Protein AF-A0AAE2MPF6-F1 (afdb_monomer)

Radius of gyration: 16.81 Å; Cα contacts (8 Å, |Δi|>4): 199; chains: 1; bounding box: 39×37×42 Å

Structure (mmCIF, N/CA/C/O backbone):
data_AF-A0AAE2MPF6-F1
#
_entry.id   AF-A0AAE2MPF6-F1
#
loop_
_atom_site.group_PDB
_atom_site.id
_atom_site.type_symbol
_atom_site.label_atom_id
_atom_site.label_alt_id
_atom_site.label_comp_id
_atom_site.label_asym_id
_atom_site.label_entity_id
_atom_site.label_seq_id
_atom_site.pdbx_PDB_ins_code
_atom_site.Cartn_x
_atom_site.Cartn_y
_atom_site.Cartn_z
_atom_site.occupancy
_atom_site.B_iso_or_equiv
_atom_site.auth_seq_id
_atom_site.auth_comp_id
_atom_site.auth_asym_id
_atom_site.auth_atom_id
_atom_site.pdbx_PDB_model_num
ATOM 1 N N . MET A 1 1 ? -25.340 1.066 -20.042 1.00 46.00 1 MET A N 1
ATOM 2 C CA . MET A 1 1 ? -24.118 1.102 -19.212 1.00 46.00 1 MET A CA 1
ATOM 3 C C . MET A 1 1 ? -22.952 0.692 -20.084 1.00 46.00 1 MET A C 1
ATOM 5 O O . MET A 1 1 ? -22.922 -0.440 -20.549 1.00 46.00 1 MET A O 1
ATOM 9 N N . THR A 1 2 ? -22.047 1.620 -20.358 1.00 61.84 2 THR A N 1
ATOM 10 C CA . THR A 1 2 ? -20.747 1.353 -20.978 1.00 61.84 2 THR A CA 1
ATOM 11 C C . THR A 1 2 ? -19.903 0.559 -19.978 1.00 61.84 2 THR A C 1
ATOM 13 O O . THR A 1 2 ? -19.815 0.944 -18.814 1.00 61.84 2 THR A O 1
ATOM 16 N N . GLN A 1 3 ? -19.364 -0.591 -20.389 1.00 65.44 3 GLN A N 1
ATOM 17 C CA . GLN A 1 3 ? -18.457 -1.370 -19.544 1.00 65.44 3 GLN A CA 1
ATOM 18 C C . GLN A 1 3 ? -17.151 -0.590 -19.377 1.00 65.44 3 GLN A C 1
ATOM 20 O O . GLN A 1 3 ? -16.613 -0.095 -20.364 1.00 65.44 3 GLN A O 1
ATOM 25 N N . LEU A 1 4 ? -16.655 -0.479 -18.146 1.00 65.94 4 LEU A N 1
ATOM 26 C CA . LEU A 1 4 ? -15.310 0.029 -17.897 1.00 65.94 4 LEU A CA 1
ATOM 27 C C . LEU A 1 4 ? -14.315 -1.080 -18.253 1.00 65.94 4 LEU A C 1
ATOM 29 O O . LEU A 1 4 ? -14.409 -2.183 -17.709 1.00 65.94 4 LEU A O 1
ATOM 33 N N . THR A 1 5 ? -13.398 -0.805 -19.179 1.00 71.88 5 THR A N 1
ATOM 34 C CA . THR A 1 5 ? -12.227 -1.653 -19.422 1.00 71.88 5 THR A CA 1
ATOM 35 C C . THR A 1 5 ? -11.073 -1.162 -18.557 1.00 71.88 5 THR A C 1
ATOM 37 O O . THR A 1 5 ? -10.936 0.034 -18.307 1.00 71.88 5 THR A O 1
ATOM 40 N N . SER A 1 6 ? -10.277 -2.099 -18.041 1.00 71.06 6 SER A N 1
ATOM 41 C CA . SER A 1 6 ? -9.022 -1.757 -17.374 1.00 71.06 6 SER A CA 1
ATOM 42 C C . SER A 1 6 ? -8.025 -1.341 -18.444 1.00 71.06 6 SER A C 1
ATOM 44 O O . SER A 1 6 ? -7.729 -2.136 -19.329 1.00 71.06 6 SER A O 1
ATOM 46 N N . GLU A 1 7 ? -7.514 -0.121 -18.347 1.00 68.88 7 GLU A N 1
ATOM 47 C CA . GLU A 1 7 ? -6.513 0.443 -19.252 1.00 68.88 7 GLU A CA 1
ATOM 48 C C . GLU A 1 7 ? -5.368 1.047 -18.427 1.00 68.88 7 GLU A C 1
ATOM 50 O O . GLU A 1 7 ? -5.552 1.404 -17.260 1.00 68.88 7 GLU A O 1
ATOM 55 N N . GLY A 1 8 ? -4.194 1.191 -19.040 1.00 74.38 8 GLY A N 1
ATOM 56 C CA . GLY A 1 8 ? -3.011 1.772 -18.400 1.00 74.38 8 GLY A CA 1
ATOM 57 C C . GLY A 1 8 ? -2.116 0.746 -17.702 1.00 74.38 8 GLY A C 1
ATOM 58 O O . GLY A 1 8 ? -2.227 -0.460 -17.918 1.00 74.38 8 GLY A O 1
ATOM 59 N N . SER A 1 9 ? -1.168 1.237 -16.900 1.00 77.81 9 SER A N 1
ATOM 60 C CA . SER A 1 9 ? -0.165 0.396 -16.237 1.00 77.81 9 SER A CA 1
ATOM 61 C C . SER A 1 9 ? -0.390 0.304 -14.724 1.00 77.81 9 SER A C 1
ATOM 63 O O . SER A 1 9 ? -0.814 1.290 -14.115 1.00 77.81 9 SER A O 1
ATOM 65 N N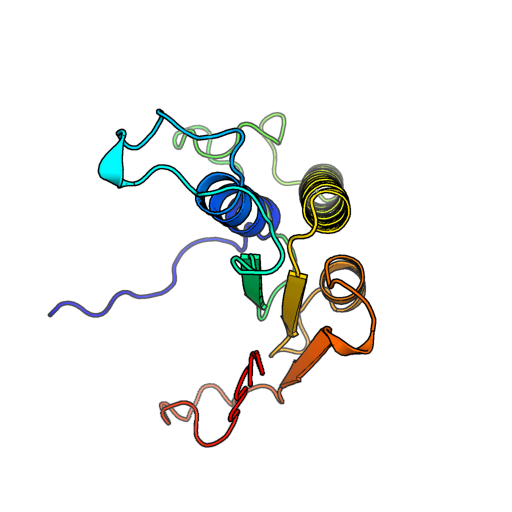 . PRO A 1 10 ? -0.116 -0.857 -14.094 1.00 83.00 10 PRO A N 1
ATOM 66 C CA . PRO A 1 10 ? -0.367 -1.038 -12.668 1.00 83.00 10 PRO A CA 1
ATOM 67 C C . PRO A 1 10 ? 0.441 -0.070 -11.786 1.00 83.00 10 PRO A C 1
ATOM 69 O O . PRO A 1 10 ? 1.667 -0.142 -11.704 1.00 83.00 10 PRO A O 1
ATOM 72 N N . ARG A 1 11 ? -0.265 0.815 -11.073 1.00 86.50 11 ARG A N 1
ATOM 73 C CA . ARG A 1 11 ? 0.276 1.739 -10.059 1.00 86.50 11 ARG A CA 1
ATOM 74 C C . ARG A 1 11 ? -0.184 1.318 -8.668 1.00 86.50 11 ARG A C 1
ATOM 76 O O . ARG A 1 11 ? -1.128 1.878 -8.104 1.00 86.50 11 ARG A O 1
ATOM 83 N N . LEU A 1 12 ? 0.451 0.274 -8.137 1.00 91.19 12 LEU A N 1
ATOM 84 C CA . LEU A 1 12 ? 0.073 -0.312 -6.847 1.00 91.19 12 LEU A CA 1
ATOM 85 C C . LEU A 1 12 ? 0.235 0.707 -5.707 1.00 91.19 12 LEU A C 1
ATOM 87 O O . LEU A 1 12 ? -0.610 0.782 -4.816 1.00 91.19 12 LEU A O 1
ATOM 91 N N . ASP A 1 13 ? 1.274 1.541 -5.783 1.00 91.19 13 ASP A N 1
ATOM 92 C CA . ASP A 1 13 ? 1.521 2.671 -4.888 1.00 91.19 13 ASP A CA 1
ATOM 93 C C . ASP A 1 13 ? 0.333 3.635 -4.833 1.00 91.19 13 ASP A C 1
ATOM 95 O O . ASP A 1 13 ? -0.176 3.935 -3.751 1.00 91.19 13 ASP A O 1
ATOM 99 N N . ALA A 1 14 ? -0.156 4.066 -5.996 1.00 89.38 14 ALA A N 1
ATOM 100 C CA . ALA A 1 14 ? -1.262 5.007 -6.092 1.00 89.38 14 ALA A CA 1
ATOM 101 C C . ALA A 1 14 ? -2.561 4.410 -5.533 1.00 89.38 14 ALA A C 1
ATOM 103 O O . ALA A 1 14 ? -3.263 5.077 -4.770 1.00 89.38 14 ALA A O 1
ATOM 104 N N . GLY A 1 15 ? -2.857 3.144 -5.851 1.00 90.69 15 GLY A N 1
ATOM 105 C CA . GLY A 1 15 ? -4.037 2.447 -5.332 1.00 90.69 15 GLY A CA 1
ATOM 106 C C . GLY A 1 15 ? -4.034 2.338 -3.803 1.00 90.69 15 GLY A C 1
ATOM 107 O O . GLY A 1 15 ? -5.029 2.662 -3.149 1.00 90.69 15 GLY A O 1
ATOM 108 N N . VAL A 1 16 ? -2.895 1.952 -3.219 1.00 94.25 16 VAL A N 1
ATOM 109 C CA . VAL A 1 16 ? -2.721 1.857 -1.761 1.00 94.25 16 VAL A CA 1
ATOM 110 C C . VAL A 1 16 ? -2.837 3.231 -1.094 1.00 94.25 16 VAL A C 1
ATOM 112 O O . VAL A 1 16 ? -3.537 3.372 -0.089 1.00 94.25 16 VAL A O 1
ATOM 115 N N . VAL A 1 17 ? -2.198 4.265 -1.649 1.00 92.44 17 VAL A N 1
ATOM 116 C CA . VAL A 1 17 ? -2.251 5.630 -1.098 1.00 92.44 17 VAL A CA 1
ATOM 117 C C . VAL A 1 17 ? -3.668 6.205 -1.159 1.00 92.44 17 VAL A C 1
ATOM 119 O O . VAL A 1 17 ? -4.149 6.741 -0.159 1.00 92.44 17 VAL A O 1
ATOM 122 N N . ALA A 1 18 ? -4.376 6.039 -2.278 1.00 90.31 18 ALA A N 1
ATOM 123 C CA . ALA A 1 18 ? -5.759 6.496 -2.418 1.00 90.31 18 ALA A CA 1
ATOM 124 C C . ALA A 1 18 ? -6.696 5.813 -1.404 1.00 90.31 18 ALA A C 1
ATOM 126 O O . ALA A 1 18 ? -7.521 6.468 -0.752 1.00 90.31 18 ALA A O 1
ATOM 127 N N . GLY A 1 19 ? -6.529 4.503 -1.202 1.00 92.00 19 GLY A N 1
ATOM 128 C CA . GLY A 1 19 ? -7.259 3.775 -0.169 1.00 92.00 19 GLY A CA 1
ATOM 129 C C . GLY A 1 19 ? -6.946 4.293 1.240 1.00 92.00 19 GLY A C 1
ATOM 130 O O . GLY A 1 19 ? -7.856 4.476 2.053 1.00 92.00 19 GLY A O 1
ATOM 131 N N . TRP A 1 20 ? -5.684 4.625 1.526 1.00 92.19 20 TRP A N 1
ATOM 132 C CA . TRP A 1 20 ? -5.304 5.203 2.815 1.00 92.19 20 TRP A CA 1
ATOM 133 C C . TRP A 1 20 ? -5.950 6.572 3.057 1.00 92.19 20 TRP A C 1
ATOM 135 O O . TRP A 1 20 ? -6.453 6.819 4.155 1.00 92.19 20 TRP A O 1
ATOM 145 N N . TYR A 1 21 ? -5.997 7.441 2.045 1.00 88.75 21 TYR A N 1
ATOM 146 C CA . TYR A 1 21 ? -6.652 8.754 2.138 1.00 88.75 21 TYR A CA 1
ATOM 147 C C . TYR A 1 21 ? -8.151 8.648 2.424 1.00 88.75 21 TYR A C 1
ATOM 149 O O . TYR A 1 21 ? -8.723 9.524 3.067 1.00 88.75 21 TYR A O 1
ATOM 157 N N . THR A 1 22 ? -8.772 7.547 2.005 1.00 87.62 22 THR A N 1
ATOM 158 C CA . THR A 1 22 ? -10.185 7.267 2.282 1.00 87.62 22 THR A CA 1
ATOM 159 C C . THR A 1 22 ? -10.398 6.752 3.710 1.00 87.62 22 THR A C 1
ATOM 161 O O . THR A 1 22 ? -11.390 7.080 4.359 1.00 87.62 22 THR A O 1
ATOM 164 N N . LEU A 1 23 ? -9.473 5.941 4.232 1.00 90.38 23 LEU A N 1
ATOM 165 C CA . LEU A 1 23 ? -9.629 5.282 5.535 1.00 90.38 23 LEU A CA 1
ATOM 166 C C . LEU A 1 23 ? -9.111 6.106 6.716 1.00 90.38 23 LEU A C 1
ATOM 168 O O . LEU A 1 23 ? -9.622 5.968 7.831 1.00 90.38 23 LEU A O 1
ATOM 172 N N . SER A 1 24 ? -8.079 6.918 6.495 1.00 89.25 24 SER A N 1
ATOM 173 C CA . SER A 1 24 ? -7.334 7.575 7.562 1.00 89.25 24 SER A CA 1
ATOM 174 C C . SER A 1 24 ? -8.058 8.807 8.109 1.00 89.25 24 SER A C 1
ATOM 176 O O . SER A 1 24 ? -8.324 9.745 7.356 1.00 89.25 24 SER A O 1
ATOM 178 N N . PRO A 1 25 ? -8.257 8.891 9.437 1.00 85.00 25 PRO A N 1
ATOM 179 C CA . PRO A 1 25 ? -8.829 10.068 10.096 1.00 85.00 25 PRO A CA 1
ATOM 180 C C . PRO A 1 25 ? -8.027 11.357 9.880 1.00 85.00 25 PRO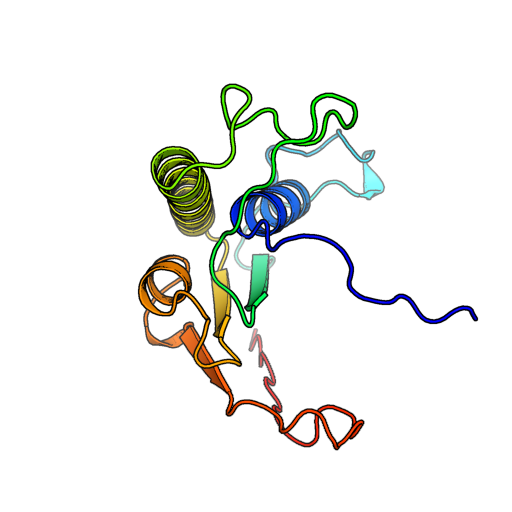 A C 1
ATOM 182 O O . PRO A 1 25 ? -8.545 12.446 10.084 1.00 85.00 25 PRO A O 1
ATOM 185 N N . LYS A 1 26 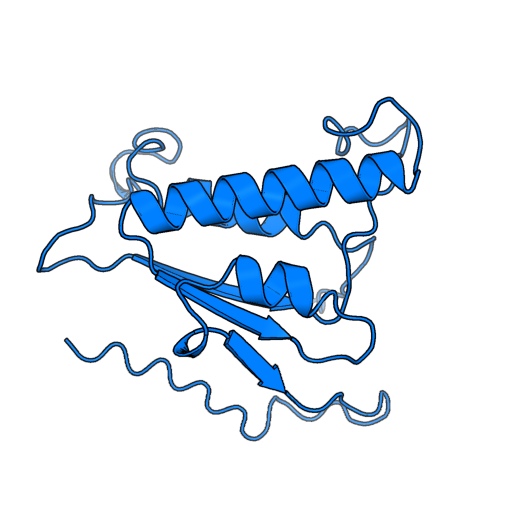? -6.761 11.267 9.450 1.00 85.56 26 LYS A N 1
ATOM 186 C CA . LYS A 1 26 ? -5.946 12.456 9.145 1.00 85.56 26 LYS A CA 1
ATOM 187 C C . LYS A 1 26 ? -6.476 13.263 7.958 1.00 85.56 26 LYS A C 1
ATOM 189 O O . LYS A 1 26 ? -6.099 14.417 7.813 1.00 85.56 26 LYS A O 1
ATOM 194 N N . TRP A 1 27 ? -7.321 12.656 7.128 1.00 81.06 27 TRP A N 1
ATOM 195 C CA . TRP A 1 27 ? -7.925 13.274 5.946 1.00 81.06 27 TRP A CA 1
ATOM 196 C C . TRP A 1 27 ? -9.377 13.712 6.192 1.00 81.06 27 TRP A C 1
ATOM 198 O O . TRP A 1 27 ? -10.127 13.973 5.250 1.00 81.06 27 TRP A O 1
ATOM 208 N N . GLN A 1 28 ? -9.790 13.800 7.461 1.00 79.75 28 GLN A N 1
ATOM 209 C CA . GLN A 1 28 ? -11.053 14.431 7.841 1.00 79.75 28 GLN A CA 1
ATOM 210 C C . GLN A 1 28 ? -11.120 15.874 7.320 1.00 79.75 28 GLN A C 1
ATOM 212 O O . GLN A 1 28 ? -10.118 16.587 7.290 1.00 79.75 28 GLN A O 1
ATOM 217 N N . GLY A 1 29 ? -12.309 16.292 6.886 1.00 75.56 29 GLY A N 1
ATOM 218 C CA . GLY A 1 29 ? -12.548 17.635 6.346 1.00 75.56 29 GLY A CA 1
ATOM 219 C C . GLY A 1 29 ? -12.194 17.826 4.865 1.00 75.56 29 GLY A C 1
ATOM 220 O O . GLY A 1 29 ? -12.664 18.789 4.269 1.00 75.56 29 GLY A O 1
ATOM 221 N N . ILE A 1 30 ? -11.460 16.903 4.227 1.00 81.88 30 ILE A N 1
ATOM 222 C CA . ILE A 1 30 ? -11.150 16.987 2.781 1.00 81.88 30 ILE A CA 1
ATOM 223 C C . ILE A 1 30 ? -12.406 16.700 1.938 1.00 81.88 30 ILE A C 1
ATOM 225 O O . ILE A 1 30 ? -12.654 17.356 0.930 1.00 81.88 30 ILE A O 1
ATOM 229 N N . TRP A 1 31 ? -13.221 15.733 2.370 1.00 72.88 31 TRP A N 1
ATOM 230 C CA . TRP A 1 31 ? -14.409 15.246 1.649 1.00 72.88 31 TRP A CA 1
ATOM 231 C C . TRP A 1 31 ? -15.737 15.783 2.222 1.00 72.88 31 TRP A C 1
ATOM 233 O O . TRP A 1 31 ? -16.810 15.278 1.886 1.00 72.88 31 TRP A O 1
ATOM 243 N N . GLY A 1 32 ? -15.664 16.792 3.101 1.00 75.44 32 GLY A N 1
ATOM 244 C CA . GLY A 1 32 ? -16.791 17.353 3.855 1.00 75.44 32 GLY A CA 1
ATOM 245 C C . GLY A 1 32 ? -17.144 16.579 5.136 1.00 75.44 32 GLY A C 1
ATOM 246 O O . GLY A 1 32 ? -16.857 15.390 5.273 1.00 75.44 32 GLY A O 1
ATOM 247 N N . ASP A 1 33 ? -17.800 17.257 6.084 1.00 73.38 33 ASP A N 1
ATOM 248 C CA . ASP A 1 33 ? -17.973 16.778 7.469 1.00 73.38 33 ASP A CA 1
ATOM 249 C C . ASP A 1 33 ? -18.725 15.445 7.594 1.00 73.38 33 ASP A C 1
ATOM 251 O O . ASP A 1 33 ? -18.405 14.625 8.451 1.00 73.38 33 ASP A O 1
ATOM 255 N N . LYS A 1 34 ? -19.702 15.192 6.714 1.00 75.00 34 LYS A N 1
ATOM 256 C CA . LYS A 1 34 ? -20.518 13.962 6.730 1.00 75.00 34 LYS A CA 1
ATOM 257 C C . LYS A 1 34 ? -19.780 12.722 6.216 1.00 75.00 34 LYS A C 1
ATOM 259 O O . LYS A 1 34 ? -20.236 11.611 6.467 1.00 75.00 34 LYS A O 1
ATOM 264 N N . SER A 1 35 ? -18.665 12.912 5.515 1.00 75.31 35 SER A N 1
ATOM 265 C CA . SER A 1 35 ? -17.855 11.841 4.920 1.00 75.31 35 SER A CA 1
ATOM 266 C C . SER A 1 35 ? -16.527 11.646 5.656 1.00 75.31 35 SER A C 1
ATOM 268 O O . SER A 1 35 ? -15.669 10.889 5.205 1.00 75.31 35 SER A O 1
ATOM 270 N N . SER A 1 36 ? -16.340 12.339 6.782 1.00 79.31 36 SER A N 1
ATOM 271 C CA . SER A 1 36 ? -15.111 12.298 7.565 1.00 79.31 36 SER A CA 1
ATOM 272 C C . SER A 1 36 ? -14.870 10.896 8.140 1.00 79.31 36 SER A C 1
ATOM 274 O O . SER A 1 36 ? -15.690 10.394 8.916 1.00 79.31 36 SER A O 1
ATOM 276 N N . PRO A 1 37 ? -13.744 10.237 7.809 1.00 79.81 37 PRO A N 1
ATOM 277 C CA . PRO A 1 37 ? -13.461 8.907 8.325 1.00 79.81 37 PRO A CA 1
ATOM 278 C C . PRO A 1 37 ? -13.257 8.953 9.843 1.00 79.81 37 PRO A C 1
ATOM 280 O O . PRO A 1 37 ? -12.314 9.566 10.336 1.00 79.81 37 PRO A O 1
ATOM 283 N N . ALA A 1 38 ? -14.125 8.267 10.593 1.00 85.88 38 ALA A N 1
ATOM 284 C CA . ALA A 1 38 ? -14.002 8.138 12.048 1.00 85.88 38 ALA A CA 1
ATOM 285 C C . ALA A 1 38 ? -12.667 7.478 12.466 1.00 85.88 38 ALA A C 1
ATOM 287 O O . ALA A 1 38 ? -12.152 6.653 11.702 1.00 85.88 38 ALA A O 1
ATOM 288 N N . PRO A 1 39 ? -12.116 7.794 13.654 1.00 88.19 39 PRO A N 1
ATOM 289 C CA . PRO A 1 39 ? -10.944 7.110 14.196 1.00 88.19 39 PRO A CA 1
ATOM 290 C C . PRO A 1 39 ? -11.189 5.619 14.434 1.00 88.19 39 PRO A C 1
ATOM 292 O O . PRO A 1 39 ? -12.324 5.189 14.631 1.00 88.19 39 PRO A O 1
ATOM 295 N N . VAL A 1 40 ? -10.107 4.835 14.412 1.00 87.88 40 VAL A N 1
ATOM 296 C CA . VAL A 1 40 ? -10.130 3.433 14.850 1.00 87.88 40 VAL A CA 1
ATOM 297 C C . VAL A 1 40 ? -10.476 3.393 16.339 1.00 87.88 40 VAL A C 1
ATOM 299 O O . VAL A 1 40 ? -9.941 4.178 17.123 1.00 87.88 40 VAL A O 1
ATOM 302 N N . SER A 1 41 ? -11.369 2.485 16.720 1.00 90.69 41 SER A N 1
ATOM 303 C CA . SER A 1 41 ? -11.783 2.263 18.105 1.00 90.69 41 SER A CA 1
ATOM 304 C C . SER A 1 41 ? -12.232 0.812 18.310 1.00 90.69 41 SER A C 1
ATOM 306 O O . SER A 1 41 ? -12.131 -0.033 17.410 1.00 90.69 41 SER A O 1
ATOM 308 N N . ASP A 1 42 ? -12.753 0.502 19.493 1.00 89.94 42 ASP A N 1
ATOM 309 C CA . ASP A 1 42 ? -13.351 -0.808 19.757 1.00 89.94 42 ASP A CA 1
ATOM 310 C C . ASP A 1 42 ? -14.598 -1.042 18.896 1.00 89.94 42 ASP A C 1
ATOM 312 O O . ASP A 1 42 ? -14.802 -2.147 18.403 1.00 89.94 42 ASP A O 1
ATOM 316 N N . SER A 1 43 ? -15.368 0.016 18.621 1.00 91.94 43 SER A N 1
ATOM 317 C CA . SER A 1 43 ? -16.587 -0.041 17.803 1.00 91.94 43 SER A CA 1
ATOM 318 C C . SER A 1 43 ? -16.361 0.256 16.318 1.00 91.94 43 SER A C 1
ATOM 320 O O . SER A 1 43 ? -17.274 0.080 15.517 1.00 91.94 43 SER A O 1
ATOM 322 N N . VAL A 1 44 ? -15.174 0.737 15.930 1.00 90.50 44 VAL A N 1
ATOM 323 C CA . VAL A 1 44 ? -14.864 1.113 14.543 1.00 90.50 44 VAL A CA 1
ATOM 324 C C . VAL A 1 44 ? -13.571 0.445 14.100 1.00 90.50 44 VAL A C 1
ATOM 326 O O . VAL A 1 44 ? -12.475 0.847 14.493 1.00 90.50 44 VAL A O 1
ATOM 329 N N . LYS A 1 45 ? -13.701 -0.540 13.210 1.00 92.31 45 LYS A N 1
ATOM 330 C CA . LYS A 1 45 ? -12.572 -1.152 12.501 1.00 92.31 45 LYS A CA 1
ATOM 331 C C . LYS A 1 45 ? -12.396 -0.518 11.126 1.00 92.31 45 LYS A C 1
ATOM 333 O O . LYS A 1 45 ? -13.359 -0.082 10.494 1.00 92.31 45 LYS A O 1
ATOM 338 N N . LYS A 1 46 ? -11.149 -0.449 10.668 1.00 93.69 46 LYS A N 1
ATOM 339 C CA . LYS A 1 46 ? -10.778 0.073 9.350 1.00 93.69 46 LYS A CA 1
ATOM 340 C C . LYS A 1 46 ? -10.018 -1.008 8.614 1.00 93.69 46 LYS A C 1
ATOM 342 O O . LYS A 1 46 ? -9.040 -1.529 9.141 1.00 93.69 46 LYS A O 1
ATOM 347 N N . VAL A 1 47 ? -10.479 -1.331 7.414 1.00 96.12 47 VAL A N 1
ATOM 348 C CA . VAL A 1 47 ? -9.974 -2.474 6.663 1.00 96.12 47 VAL A CA 1
ATOM 349 C C . VAL A 1 47 ? -9.781 -2.076 5.209 1.00 96.12 47 VAL A C 1
ATOM 351 O O . VAL A 1 47 ? -10.685 -1.519 4.589 1.00 96.12 47 VAL A O 1
ATOM 354 N N . MET A 1 48 ? -8.601 -2.365 4.674 1.00 96.75 48 MET A N 1
ATOM 355 C CA . MET A 1 48 ? -8.290 -2.289 3.255 1.00 96.75 48 MET A CA 1
ATOM 356 C C . MET A 1 48 ? -8.242 -3.702 2.685 1.00 96.75 48 MET A C 1
ATOM 358 O O . MET A 1 48 ? -7.550 -4.564 3.222 1.00 96.75 48 MET A O 1
ATOM 362 N N . VAL A 1 49 ? -8.934 -3.920 1.570 1.00 96.62 49 VAL A N 1
ATOM 363 C CA . VAL A 1 49 ? -8.769 -5.116 0.739 1.00 96.62 49 VAL A CA 1
ATOM 364 C C . VAL A 1 49 ? -8.111 -4.676 -0.560 1.00 96.62 49 VAL A C 1
ATOM 366 O O . VAL A 1 49 ? -8.696 -3.903 -1.316 1.00 96.62 49 VAL A O 1
ATOM 369 N N . PHE A 1 50 ? -6.887 -5.135 -0.799 1.00 95.19 50 PHE A N 1
ATOM 370 C CA . PHE A 1 50 ? -6.087 -4.759 -1.958 1.00 95.19 50 PHE A CA 1
ATOM 371 C C . PHE A 1 50 ? -5.834 -5.976 -2.850 1.00 95.19 50 PHE A C 1
ATOM 373 O O . PHE A 1 50 ? -5.304 -6.988 -2.395 1.00 95.19 50 PHE A O 1
ATOM 380 N N . MET A 1 51 ? -6.225 -5.895 -4.119 1.00 92.62 51 MET A N 1
ATOM 381 C CA . MET A 1 51 ? -6.167 -7.012 -5.063 1.00 92.62 51 MET A CA 1
ATOM 382 C C . MET A 1 51 ? -5.352 -6.608 -6.294 1.00 92.62 51 MET A C 1
ATOM 384 O O . MET A 1 51 ? -5.600 -5.541 -6.848 1.00 92.62 51 MET A O 1
ATOM 388 N N . THR A 1 52 ? -4.423 -7.453 -6.748 1.00 90.62 52 THR A N 1
ATOM 389 C CA . THR A 1 52 ? -3.631 -7.195 -7.967 1.00 90.62 52 THR A CA 1
ATOM 390 C C . THR A 1 52 ? -3.195 -8.488 -8.668 1.00 90.62 52 THR A C 1
ATOM 392 O O . THR A 1 52 ? -2.982 -9.523 -8.030 1.00 90.62 52 THR A O 1
ATOM 395 N N . ASP A 1 53 ? -3.070 -8.428 -9.989 1.00 86.94 53 ASP A N 1
ATOM 396 C CA . ASP A 1 53 ? -2.455 -9.437 -10.859 1.00 86.94 53 ASP A CA 1
ATOM 397 C C . ASP A 1 53 ? -1.038 -9.065 -11.311 1.00 86.94 53 ASP A C 1
ATOM 399 O O . ASP A 1 53 ? -0.343 -9.896 -11.885 1.00 86.94 53 ASP A O 1
ATOM 403 N N . GLY A 1 54 ? -0.591 -7.842 -11.056 1.00 87.25 54 GLY A N 1
ATOM 404 C CA . GLY A 1 54 ? 0.689 -7.359 -11.553 1.00 87.25 54 GLY A CA 1
ATOM 405 C C . GLY A 1 54 ? 1.591 -6.810 -10.465 1.00 87.25 54 GLY A C 1
ATOM 406 O O . GLY A 1 54 ? 1.188 -6.588 -9.316 1.00 87.25 54 GLY A O 1
ATOM 407 N N . GLU A 1 55 ? 2.831 -6.585 -10.865 1.00 87.62 55 GLU A N 1
ATOM 408 C CA . GLU A 1 55 ? 3.790 -5.724 -10.190 1.00 87.62 55 GLU A CA 1
ATOM 409 C C . GLU A 1 55 ? 3.622 -4.255 -10.598 1.00 87.62 55 GLU A C 1
ATOM 411 O O . GLU A 1 55 ? 2.958 -3.933 -11.585 1.00 87.62 55 GLU A O 1
ATOM 416 N N . THR A 1 56 ? 4.233 -3.350 -9.833 1.00 87.81 56 THR A N 1
ATOM 417 C CA . THR A 1 56 ? 4.253 -1.924 -10.171 1.00 87.81 56 THR A CA 1
ATOM 418 C C . THR A 1 56 ? 4.968 -1.703 -11.500 1.00 87.81 56 THR A C 1
ATOM 420 O O . THR A 1 56 ? 6.142 -2.039 -11.646 1.00 87.81 56 THR A O 1
ATOM 423 N N . ASN A 1 57 ? 4.280 -1.057 -12.435 1.00 86.00 57 ASN A N 1
ATOM 424 C CA . ASN A 1 57 ? 4.839 -0.628 -13.705 1.00 86.00 57 ASN A CA 1
ATOM 425 C C . ASN A 1 57 ? 4.495 0.844 -13.926 1.00 86.00 57 ASN A C 1
ATOM 427 O O . ASN A 1 57 ? 3.489 1.193 -14.546 1.00 86.00 57 ASN A O 1
ATOM 431 N N . THR A 1 58 ? 5.311 1.718 -13.349 1.00 79.44 58 THR A N 1
ATOM 432 C CA . THR A 1 58 ? 5.099 3.154 -13.429 1.00 79.44 58 THR A CA 1
ATOM 433 C C . THR A 1 58 ? 5.455 3.668 -14.813 1.00 79.44 58 THR A C 1
ATOM 435 O O . THR A 1 58 ? 6.596 3.553 -15.255 1.00 79.44 58 THR A O 1
ATOM 438 N N . GLN A 1 59 ? 4.469 4.264 -15.479 1.00 72.44 59 GLN A N 1
ATOM 439 C CA . GLN A 1 59 ? 4.663 4.946 -16.750 1.00 72.44 59 GLN A CA 1
ATOM 440 C C . GLN A 1 59 ? 4.870 6.434 -16.529 1.00 72.44 59 GLN A C 1
ATOM 442 O O . GLN A 1 59 ? 4.166 7.051 -15.728 1.00 72.44 59 GLN A O 1
ATOM 447 N N . TYR A 1 60 ? 5.785 6.992 -17.314 1.00 68.88 60 TYR A N 1
ATOM 448 C CA . TYR A 1 60 ? 5.920 8.426 -17.483 1.00 68.88 60 TYR A CA 1
ATOM 449 C C . TYR A 1 60 ? 5.229 8.854 -18.776 1.00 68.88 60 TYR A C 1
ATOM 451 O O . TYR A 1 60 ? 5.548 8.333 -19.846 1.00 68.88 60 TYR A O 1
ATOM 459 N N . ASP A 1 61 ? 4.338 9.837 -18.680 1.00 66.00 61 ASP A N 1
ATOM 460 C CA . ASP A 1 61 ? 3.826 10.572 -19.830 1.00 66.00 61 ASP A CA 1
ATOM 461 C C . ASP A 1 61 ? 4.136 12.070 -19.635 1.00 66.00 61 ASP A C 1
ATOM 463 O O . ASP A 1 61 ? 3.637 12.683 -18.692 1.00 66.00 61 ASP A O 1
ATOM 467 N N . PRO A 1 62 ? 4.958 12.700 -20.494 1.00 61.59 62 PRO A N 1
ATOM 468 C CA . PRO A 1 62 ? 5.245 14.135 -20.408 1.00 61.59 62 PRO A CA 1
ATOM 469 C C . PRO A 1 62 ? 4.006 15.022 -20.622 1.00 61.59 62 PRO A C 1
ATOM 471 O O . PRO A 1 62 ? 4.018 16.192 -20.234 1.00 61.59 62 PRO A O 1
ATOM 474 N N . SER A 1 63 ? 2.951 14.485 -21.238 1.00 65.75 63 SER A N 1
ATOM 475 C CA . SER A 1 63 ? 1.679 15.170 -21.487 1.00 65.75 63 SER A CA 1
ATOM 476 C C . SER A 1 63 ? 0.641 14.904 -20.395 1.00 65.75 63 SER A C 1
ATOM 478 O O . SER A 1 63 ? -0.301 15.689 -20.263 1.00 65.75 63 SER A O 1
ATOM 480 N N . ASP A 1 64 ? 0.815 13.843 -19.601 1.00 58.97 64 ASP A N 1
ATOM 481 C CA . ASP A 1 64 ? -0.146 13.403 -18.592 1.00 58.97 64 ASP A CA 1
ATOM 482 C C . ASP A 1 64 ? 0.462 13.489 -17.183 1.00 58.97 64 ASP A C 1
ATOM 484 O O . ASP A 1 64 ? 1.431 12.823 -16.825 1.00 58.97 64 ASP A O 1
ATOM 488 N N . LYS A 1 65 ? -0.096 14.366 -16.344 1.00 54.59 65 LYS A N 1
ATOM 489 C CA . LYS A 1 65 ? 0.518 14.808 -15.073 1.00 54.59 65 LYS A CA 1
ATOM 490 C C . LYS A 1 65 ? 0.490 13.765 -13.948 1.00 54.59 65 LYS A C 1
ATOM 492 O O . LYS A 1 65 ? 0.706 14.116 -12.787 1.00 54.59 65 LYS A O 1
ATOM 497 N N . PHE A 1 66 ? 0.182 12.507 -14.246 1.00 54.56 66 PHE A N 1
ATOM 498 C CA . PHE A 1 66 ? -0.046 11.490 -13.222 1.00 54.56 66 PHE A CA 1
ATOM 499 C C . PHE A 1 66 ? 1.230 10.966 -12.561 1.00 54.56 66 PHE A C 1
ATOM 501 O O . PHE A 1 66 ? 1.132 10.327 -11.513 1.00 54.56 66 PHE A O 1
ATOM 508 N N . ASP A 1 67 ? 2.418 11.271 -13.092 1.00 60.88 67 ASP A N 1
ATOM 509 C CA . ASP A 1 67 ? 3.665 10.766 -12.524 1.00 60.88 67 ASP A CA 1
ATOM 510 C C . ASP A 1 67 ? 4.486 11.836 -11.791 1.00 60.88 67 ASP A C 1
ATOM 512 O O . ASP A 1 67 ? 5.490 12.347 -12.276 1.00 60.88 67 ASP A O 1
ATOM 516 N N . TRP A 1 68 ? 4.040 12.185 -10.580 1.00 63.84 68 TRP A N 1
ATOM 517 C CA . TRP A 1 68 ? 4.794 13.044 -9.653 1.00 63.84 68 TRP A CA 1
ATOM 518 C C . TRP A 1 68 ? 5.940 12.304 -8.945 1.00 63.84 68 TRP A C 1
ATOM 520 O O . TRP A 1 68 ? 6.781 12.938 -8.308 1.00 63.84 68 TRP A O 1
ATOM 530 N N . ILE A 1 69 ? 5.942 10.967 -9.004 1.00 71.44 69 ILE A N 1
ATOM 531 C CA . ILE A 1 69 ? 6.819 10.109 -8.200 1.00 71.44 69 ILE A CA 1
ATOM 532 C C . ILE A 1 69 ? 8.129 9.795 -8.924 1.00 71.44 69 ILE A C 1
ATOM 534 O O . ILE A 1 69 ? 9.146 9.588 -8.263 1.00 71.44 69 ILE A O 1
ATOM 538 N N . CYS A 1 70 ? 8.129 9.796 -10.259 1.00 71.75 70 CYS A N 1
ATOM 539 C CA . CYS A 1 70 ? 9.325 9.526 -11.044 1.00 71.75 70 CYS A CA 1
ATOM 540 C C . CYS A 1 70 ? 9.808 10.767 -11.789 1.00 71.75 70 CYS A C 1
ATOM 542 O O . CYS A 1 70 ? 9.040 11.524 -12.379 1.00 71.75 70 CYS A O 1
ATOM 544 N N . SER A 1 71 ? 11.125 10.979 -11.772 1.00 62.56 71 SER A N 1
ATOM 545 C CA . SER A 1 71 ? 11.790 12.072 -12.480 1.00 62.56 71 SER A CA 1
ATOM 546 C C . SER A 1 71 ? 11.817 11.810 -13.991 1.00 62.56 71 SER A C 1
ATOM 548 O O . SER A 1 71 ? 12.860 11.505 -14.570 1.00 62.56 71 SER A O 1
ATOM 550 N N . GLN A 1 72 ? 10.655 11.937 -14.625 1.00 60.97 72 GLN A N 1
ATOM 551 C CA . GLN A 1 72 ? 10.464 12.020 -16.072 1.00 60.97 72 GLN A CA 1
ATOM 552 C C . GLN A 1 72 ? 10.831 10.785 -16.917 1.00 60.97 72 GLN A C 1
ATOM 554 O O . GLN A 1 72 ? 10.938 10.902 -18.133 1.00 60.97 72 GLN A O 1
ATOM 559 N N . THR A 1 73 ? 11.055 9.603 -16.331 1.00 64.38 73 THR A N 1
ATOM 560 C CA . THR A 1 73 ? 11.367 8.385 -17.110 1.00 64.38 73 THR A CA 1
ATOM 561 C C . THR A 1 73 ? 10.890 7.102 -16.428 1.00 64.38 73 THR A C 1
ATOM 563 O O . THR A 1 73 ? 11.106 6.903 -15.230 1.00 64.3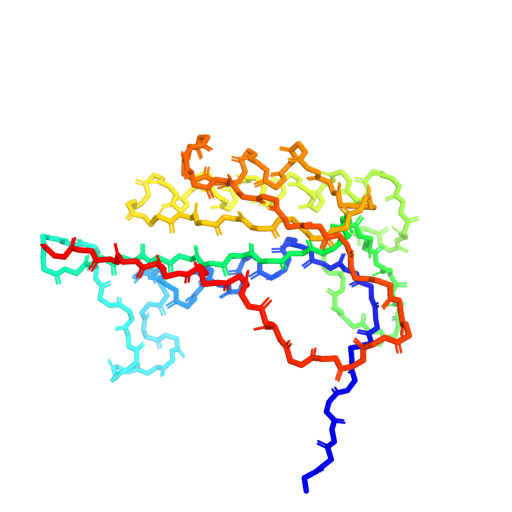8 73 THR A O 1
ATOM 566 N N . GLN A 1 74 ? 10.305 6.192 -17.218 1.00 74.88 74 GLN A N 1
ATOM 567 C CA . GLN A 1 74 ? 10.064 4.806 -16.809 1.00 74.88 74 GLN A CA 1
ATOM 568 C C . GLN A 1 74 ? 11.414 4.116 -16.580 1.00 74.88 74 GLN A C 1
ATOM 570 O O . GLN A 1 74 ? 12.256 4.045 -17.475 1.00 74.88 74 GLN A O 1
ATOM 575 N N . SER A 1 75 ? 11.633 3.601 -15.373 1.00 80.31 75 SER A N 1
ATOM 576 C CA . SER A 1 75 ? 12.859 2.878 -15.030 1.00 80.31 75 SER A CA 1
ATOM 577 C C . SER A 1 75 ? 12.626 1.889 -13.893 1.00 80.31 75 SER A C 1
ATOM 579 O O . SER A 1 75 ? 11.712 2.042 -13.082 1.00 80.31 75 SER A O 1
ATOM 581 N N . SER A 1 76 ? 13.501 0.891 -13.779 1.00 84.00 76 SER A N 1
ATOM 582 C CA . SER A 1 76 ? 13.508 -0.026 -12.634 1.00 84.00 76 SER A CA 1
ATOM 583 C C . SER A 1 76 ? 13.695 0.710 -11.302 1.00 84.00 76 SER A C 1
ATOM 585 O O . SER A 1 76 ? 13.075 0.342 -10.307 1.00 84.00 76 SER A O 1
ATOM 587 N N . ALA A 1 77 ? 14.488 1.787 -11.285 1.00 85.94 77 ALA A N 1
ATOM 588 C CA . ALA A 1 77 ? 14.657 2.650 -10.117 1.00 85.94 77 ALA A CA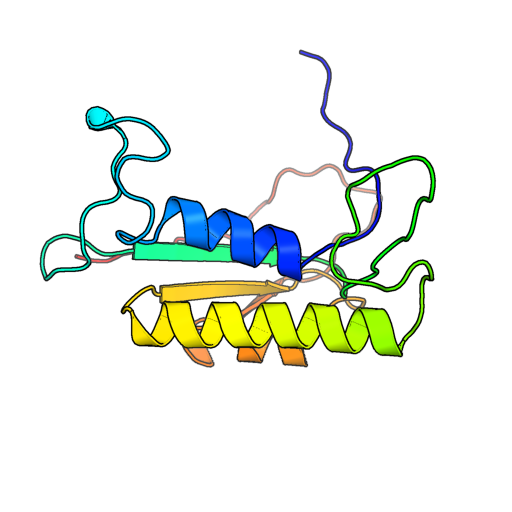 1
ATOM 589 C C . ALA A 1 77 ? 13.345 3.350 -9.722 1.00 85.94 77 ALA A C 1
ATOM 591 O O . ALA A 1 77 ? 13.007 3.413 -8.542 1.00 85.94 77 ALA A O 1
ATOM 592 N N . CYS A 1 78 ? 12.582 3.820 -10.710 1.00 85.75 78 CYS A N 1
ATOM 593 C CA . CYS A 1 78 ? 11.256 4.403 -10.518 1.00 85.75 78 CYS A CA 1
ATOM 594 C C . CYS A 1 78 ? 10.259 3.374 -9.952 1.00 85.75 78 CYS A C 1
ATOM 596 O O . CYS A 1 78 ? 9.610 3.651 -8.943 1.00 85.75 78 CYS A O 1
ATOM 598 N N . ASN A 1 79 ? 10.203 2.158 -10.508 1.00 87.88 79 ASN A N 1
ATOM 599 C CA . ASN A 1 79 ? 9.351 1.088 -9.969 1.00 87.88 79 ASN A CA 1
ATOM 600 C C . ASN A 1 79 ? 9.750 0.709 -8.536 1.00 87.88 79 ASN A C 1
ATOM 602 O O . ASN A 1 79 ? 8.885 0.562 -7.675 1.00 87.88 79 ASN A O 1
ATOM 606 N N . ALA A 1 80 ? 11.050 0.618 -8.241 1.00 90.06 80 ALA A N 1
ATOM 607 C CA . ALA A 1 80 ? 11.537 0.354 -6.889 1.00 90.06 80 ALA A CA 1
ATOM 608 C C . ALA A 1 80 ? 11.131 1.464 -5.905 1.00 90.06 80 ALA A C 1
ATOM 610 O O . ALA A 1 80 ? 10.698 1.174 -4.787 1.00 90.06 80 ALA A O 1
ATOM 611 N N . PHE A 1 81 ? 11.217 2.730 -6.322 1.00 89.75 81 PHE A N 1
ATOM 612 C CA . PHE A 1 81 ? 10.776 3.858 -5.508 1.00 89.75 81 PHE A CA 1
ATOM 613 C C . PHE A 1 81 ? 9.261 3.833 -5.269 1.00 89.75 81 PHE A C 1
ATOM 615 O O . PHE A 1 81 ? 8.834 3.911 -4.117 1.00 89.75 81 PHE A O 1
ATOM 622 N N . ALA A 1 82 ? 8.448 3.632 -6.308 1.00 90.25 82 ALA A N 1
ATOM 623 C CA . ALA A 1 82 ? 6.996 3.496 -6.182 1.00 90.25 82 ALA A CA 1
ATOM 624 C C . ALA A 1 82 ? 6.616 2.337 -5.241 1.00 90.25 82 ALA A C 1
ATOM 626 O O . ALA A 1 82 ? 5.835 2.513 -4.303 1.00 90.25 82 ALA A O 1
ATOM 627 N N . THR A 1 83 ? 7.262 1.180 -5.382 1.00 93.38 83 THR A N 1
ATOM 628 C CA . THR A 1 83 ? 7.097 0.058 -4.450 1.00 93.38 83 THR A CA 1
ATOM 629 C C . THR A 1 83 ? 7.503 0.432 -3.019 1.00 93.38 83 THR A C 1
ATOM 631 O O . THR A 1 83 ? 6.809 0.063 -2.071 1.00 93.38 83 THR A O 1
ATOM 634 N N . SER A 1 84 ? 8.563 1.223 -2.818 1.00 94.19 84 SER A N 1
ATOM 635 C CA . SER A 1 84 ? 8.942 1.712 -1.481 1.00 94.19 84 SER A CA 1
ATOM 636 C C . SER A 1 84 ? 7.890 2.647 -0.864 1.00 94.19 84 SER A C 1
ATOM 638 O O . SER A 1 84 ? 7.619 2.569 0.340 1.00 94.19 84 SER A O 1
ATOM 640 N N . VAL A 1 85 ? 7.236 3.480 -1.682 1.00 93.06 85 VAL A N 1
ATOM 641 C CA . VAL A 1 85 ? 6.122 4.340 -1.259 1.00 93.06 85 VAL A CA 1
ATOM 642 C C . VAL A 1 85 ? 4.929 3.485 -0.843 1.00 93.06 85 VAL A C 1
ATOM 644 O O . VAL A 1 85 ? 4.373 3.709 0.236 1.00 93.06 85 VAL A O 1
ATOM 647 N N . MET A 1 86 ? 4.594 2.457 -1.630 1.00 95.25 86 MET A N 1
ATOM 648 C CA . MET A 1 86 ? 3.570 1.474 -1.272 1.00 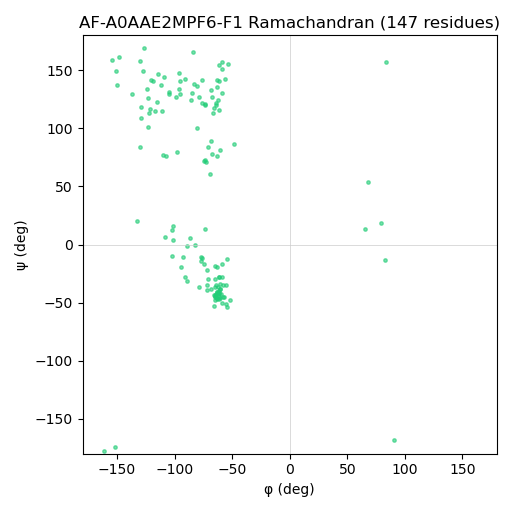95.25 86 MET A CA 1
ATOM 649 C C . MET A 1 86 ? 3.865 0.848 0.100 1.00 95.25 86 MET A C 1
ATOM 651 O O . MET A 1 86 ? 3.027 0.920 0.998 1.00 95.25 86 MET A O 1
ATOM 655 N N . GLN A 1 87 ? 5.069 0.303 0.311 1.00 97.88 87 GLN A N 1
ATOM 656 C CA . GLN A 1 87 ? 5.445 -0.326 1.588 1.00 97.88 87 GLN A CA 1
ATOM 657 C C . GLN A 1 87 ? 5.389 0.647 2.771 1.00 97.88 87 GLN A C 1
ATOM 659 O O . GLN A 1 87 ? 4.951 0.285 3.870 1.00 97.88 87 GLN A O 1
ATOM 664 N N . THR A 1 88 ? 5.799 1.896 2.548 1.00 97.19 88 THR A N 1
ATOM 665 C CA . THR A 1 88 ? 5.744 2.957 3.559 1.00 97.19 88 THR A CA 1
ATOM 666 C C . THR A 1 88 ? 4.299 3.255 3.958 1.00 97.19 88 THR A C 1
ATOM 668 O O . THR A 1 88 ? 3.986 3.302 5.152 1.00 97.19 88 THR A O 1
ATOM 671 N N . ALA A 1 89 ? 3.399 3.379 2.979 1.00 96.25 89 ALA A N 1
ATOM 672 C CA . ALA A 1 89 ? 1.974 3.574 3.222 1.00 96.25 89 ALA A CA 1
ATOM 673 C C . ALA A 1 89 ? 1.359 2.387 3.979 1.00 96.25 89 ALA A C 1
ATOM 675 O O . ALA A 1 89 ? 0.698 2.592 4.998 1.00 96.25 89 ALA A O 1
ATOM 676 N N . CYS A 1 90 ? 1.642 1.147 3.561 1.00 98.12 90 CYS A N 1
ATOM 677 C CA . CYS A 1 90 ? 1.155 -0.049 4.255 1.00 98.12 90 CYS A CA 1
ATOM 678 C C . CYS A 1 90 ? 1.642 -0.100 5.710 1.00 98.12 90 CYS A C 1
ATOM 680 O O . CYS A 1 90 ? 0.869 -0.381 6.625 1.00 98.12 90 CYS A O 1
ATOM 682 N N . THR A 1 91 ? 2.912 0.227 5.959 1.00 98.38 91 THR A N 1
ATOM 683 C CA . THR A 1 91 ? 3.482 0.272 7.316 1.00 98.38 91 THR A CA 1
ATOM 684 C C . THR A 1 91 ? 2.783 1.309 8.192 1.00 98.38 91 THR A C 1
ATOM 686 O O . THR A 1 91 ? 2.425 1.024 9.338 1.00 98.38 91 THR A O 1
ATOM 689 N N . ALA A 1 92 ? 2.546 2.505 7.659 1.00 96.69 92 ALA A N 1
ATOM 690 C CA . ALA A 1 92 ? 1.881 3.569 8.396 1.00 96.69 92 ALA A CA 1
ATOM 691 C C . ALA A 1 92 ? 0.399 3.257 8.670 1.00 96.69 92 ALA A C 1
ATOM 693 O O . ALA A 1 92 ? -0.078 3.513 9.777 1.00 96.69 92 ALA A O 1
ATOM 694 N N . MET A 1 93 ? -0.301 2.647 7.710 1.00 96.31 93 MET A N 1
ATOM 695 C CA . MET A 1 93 ? -1.667 2.149 7.886 1.00 96.31 93 MET A CA 1
ATOM 696 C C . MET A 1 93 ? -1.754 1.113 9.007 1.00 96.31 93 MET A C 1
ATOM 698 O O . MET A 1 93 ? -2.539 1.301 9.942 1.00 96.31 93 MET A O 1
ATOM 702 N N . LYS A 1 94 ? -0.882 0.097 8.985 1.00 96.56 94 LYS A N 1
ATOM 703 C CA . LYS A 1 94 ? -0.795 -0.925 10.041 1.00 96.56 94 LYS A CA 1
ATOM 704 C C . LYS A 1 94 ? -0.548 -0.299 11.410 1.00 96.56 94 LYS A C 1
ATOM 706 O O . LYS A 1 94 ? -1.250 -0.604 12.370 1.00 96.56 94 LYS A O 1
ATOM 711 N N . LYS A 1 95 ? 0.388 0.653 11.495 1.00 95.88 95 LYS A N 1
ATOM 712 C CA . LYS A 1 95 ? 0.675 1.391 12.736 1.00 95.88 95 LYS A CA 1
ATOM 713 C C . LYS A 1 95 ? -0.527 2.200 13.241 1.00 95.88 95 LYS A C 1
ATOM 715 O O . LYS A 1 95 ? -0.638 2.427 14.440 1.00 95.88 95 LYS A O 1
ATOM 720 N N . SER A 1 96 ? -1.417 2.632 12.350 1.00 93.81 96 SER A N 1
ATOM 721 C CA . SER A 1 96 ? -2.653 3.340 12.709 1.00 93.81 96 SER A CA 1
ATOM 722 C C . SER A 1 96 ? -3.842 2.427 13.031 1.00 93.81 96 SER A C 1
ATOM 724 O O . SER A 1 96 ? -4.941 2.933 13.238 1.00 93.81 96 SER A O 1
ATOM 726 N N . GLY A 1 97 ? -3.642 1.105 13.078 1.00 93.88 97 GLY A N 1
ATOM 727 C CA . GLY A 1 97 ? -4.704 0.140 13.373 1.00 93.88 97 GLY A CA 1
ATOM 728 C C . GLY A 1 97 ? -5.625 -0.162 12.188 1.00 93.88 97 GLY A C 1
ATOM 729 O O . GLY A 1 97 ? -6.736 -0.641 12.393 1.00 93.88 97 GLY A O 1
ATOM 730 N N . ILE A 1 98 ? -5.190 0.136 10.959 1.00 95.38 98 ILE A N 1
ATOM 731 C CA . ILE A 1 98 ? -5.887 -0.284 9.740 1.00 95.38 98 ILE A CA 1
ATOM 732 C C . ILE A 1 98 ? -5.403 -1.691 9.384 1.00 95.38 98 ILE A C 1
ATOM 734 O O . ILE A 1 98 ? -4.203 -1.908 9.201 1.00 95.38 98 ILE A O 1
ATOM 738 N N . GLU A 1 99 ? -6.335 -2.630 9.258 1.00 96.94 99 GLU A N 1
ATOM 739 C CA . GLU A 1 99 ? -6.051 -3.976 8.765 1.00 96.94 99 GLU A CA 1
ATOM 740 C C . GLU A 1 99 ? -5.970 -3.970 7.238 1.00 96.94 99 GLU A C 1
ATOM 742 O O . GLU A 1 99 ? -6.792 -3.358 6.560 1.00 96.94 99 GLU A O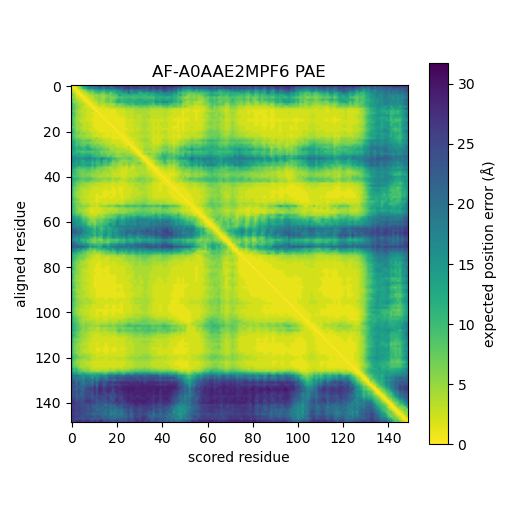 1
ATOM 747 N N . ILE A 1 100 ? -4.983 -4.662 6.679 1.00 98.00 100 ILE A N 1
ATOM 748 C CA . ILE A 1 100 ? -4.757 -4.757 5.241 1.00 98.00 100 ILE A CA 1
ATOM 749 C C . ILE A 1 100 ? -4.779 -6.228 4.849 1.00 98.00 100 ILE A C 1
ATOM 751 O O . ILE A 1 100 ? -3.877 -6.988 5.207 1.00 98.00 100 ILE A O 1
ATOM 755 N N . TYR A 1 101 ? -5.798 -6.595 4.083 1.00 97.75 101 TYR A N 1
ATOM 756 C CA . TYR A 1 101 ? -5.917 -7.871 3.398 1.00 97.75 101 TYR A CA 1
ATOM 757 C C . TYR A 1 101 ? -5.417 -7.696 1.972 1.00 97.75 101 TYR A C 1
ATOM 759 O O . TYR A 1 101 ? -5.849 -6.775 1.276 1.00 97.75 101 TYR A O 1
ATOM 767 N N . THR A 1 102 ? -4.522 -8.570 1.524 1.00 96.44 102 THR A N 1
ATOM 768 C CA . THR A 1 102 ? -4.009 -8.527 0.156 1.00 96.44 102 THR A CA 1
ATOM 769 C C . THR A 1 102 ? -4.295 -9.820 -0.593 1.00 96.44 102 THR A C 1
ATOM 771 O O . THR A 1 102 ? -4.229 -10.910 -0.025 1.00 96.44 102 THR A O 1
ATOM 774 N N . LEU A 1 103 ? -4.634 -9.698 -1.876 1.00 94.12 103 LEU A N 1
ATOM 775 C CA . LEU A 1 103 ? -4.890 -10.818 -2.774 1.00 94.12 103 LEU A CA 1
ATOM 776 C C . LEU A 1 103 ? -4.074 -10.665 -4.056 1.00 94.12 103 LEU A C 1
ATOM 778 O O . LEU A 1 103 ? -4.295 -9.741 -4.838 1.00 94.12 103 LEU A O 1
ATOM 782 N N . SER A 1 104 ? -3.191 -11.624 -4.302 1.00 91.06 104 SER A N 1
ATOM 783 C CA . SER A 1 104 ? -2.527 -11.790 -5.594 1.00 91.06 104 SER A CA 1
ATOM 784 C C . SER A 1 104 ? -3.269 -12.836 -6.430 1.00 91.06 104 SER A C 1
ATOM 786 O O . SER A 1 104 ? -3.626 -13.890 -5.904 1.00 91.06 104 SER A O 1
ATOM 788 N N . TYR A 1 105 ? -3.535 -12.567 -7.712 1.00 88.81 105 TYR A N 1
ATOM 789 C CA . TYR A 1 105 ? -4.307 -13.491 -8.565 1.00 88.81 105 TYR A CA 1
ATOM 790 C C . TYR A 1 105 ? -3.692 -13.778 -9.946 1.00 88.81 105 TYR A C 1
ATOM 792 O O . TYR A 1 105 ? -4.379 -14.253 -10.852 1.00 88.81 105 TYR A O 1
ATOM 800 N N . SER A 1 106 ? -2.391 -13.540 -10.107 1.00 85.12 106 SER A N 1
ATOM 801 C CA . SER A 1 106 ? -1.623 -13.898 -11.306 1.00 85.12 106 SER A CA 1
ATOM 802 C C . SER A 1 106 ? -0.176 -14.239 -10.947 1.00 85.12 106 SER A C 1
ATOM 804 O O . SER A 1 106 ? 0.301 -13.889 -9.868 1.00 85.12 106 SER A O 1
ATOM 806 N N . ALA A 1 107 ? 0.508 -14.943 -11.851 1.00 83.94 107 ALA A N 1
ATOM 807 C CA . ALA A 1 107 ? 1.923 -15.283 -11.720 1.00 83.94 107 ALA A CA 1
ATOM 808 C C . ALA A 1 107 ? 2.848 -14.067 -11.906 1.00 83.94 107 ALA A C 1
ATOM 810 O O . ALA A 1 107 ? 3.961 -14.084 -11.393 1.00 83.94 107 ALA A O 1
ATOM 811 N N . ASP A 1 108 ? 2.365 -13.019 -12.579 1.00 84.19 108 ASP A N 1
ATOM 812 C CA . ASP A 1 108 ? 3.106 -11.773 -12.831 1.00 84.19 108 ASP A CA 1
ATOM 813 C C . ASP A 1 108 ? 3.054 -10.798 -11.638 1.00 84.19 108 ASP A C 1
ATOM 815 O O . ASP A 1 108 ? 3.595 -9.694 -11.685 1.00 84.19 108 ASP A O 1
ATOM 819 N N . ALA A 1 109 ? 2.370 -11.180 -10.557 1.00 86.88 109 ALA A N 1
ATOM 820 C CA . ALA A 1 109 ? 2.212 -10.341 -9.384 1.00 86.88 109 ALA A CA 1
ATOM 821 C C . ALA 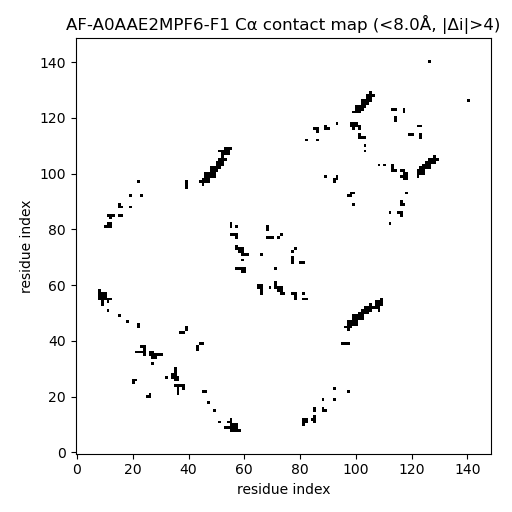A 1 109 ? 3.485 -10.312 -8.527 1.00 86.88 109 ALA A C 1
ATOM 823 O O . ALA A 1 109 ? 4.098 -11.347 -8.253 1.00 86.88 109 ALA A O 1
ATOM 824 N N . ASP A 1 110 ? 3.801 -9.141 -7.971 1.00 90.00 110 ASP A N 1
ATOM 825 C CA . ASP A 1 110 ? 4.880 -8.963 -6.992 1.00 90.00 110 ASP A CA 1
ATOM 826 C C . ASP A 1 110 ? 4.485 -9.517 -5.610 1.00 90.00 110 ASP A C 1
ATOM 828 O O . ASP A 1 110 ? 4.186 -8.795 -4.652 1.00 90.00 110 ASP A O 1
ATOM 832 N N . VAL A 1 111 ? 4.433 -10.846 -5.510 1.00 92.25 111 VAL A N 1
ATOM 833 C CA . VAL A 1 111 ? 3.945 -11.573 -4.330 1.00 92.25 111 VAL A CA 1
ATOM 834 C C . VAL A 1 111 ? 4.685 -11.167 -3.056 1.00 92.25 111 VAL A C 1
ATOM 836 O O . VAL A 1 111 ? 4.073 -11.113 -1.988 1.00 92.25 111 VAL A O 1
ATOM 839 N N . VAL A 1 112 ? 5.983 -10.868 -3.146 1.00 94.94 112 VAL A N 1
ATOM 840 C CA . VAL A 1 112 ? 6.791 -10.481 -1.983 1.00 94.94 112 VAL A CA 1
ATOM 841 C C . VAL A 1 112 ? 6.301 -9.150 -1.426 1.00 94.94 112 VAL A C 1
ATOM 843 O O . VAL A 1 112 ? 5.966 -9.065 -0.241 1.00 94.94 112 VAL A O 1
ATOM 846 N N . ASN A 1 113 ? 6.196 -8.121 -2.266 1.00 95.62 113 ASN A N 1
ATOM 847 C CA . ASN A 1 113 ? 5.773 -6.805 -1.801 1.00 95.62 113 ASN A CA 1
ATOM 848 C C . ASN A 1 113 ? 4.281 -6.767 -1.437 1.00 95.62 113 ASN A C 1
ATOM 850 O O . ASN A 1 113 ? 3.911 -6.145 -0.436 1.00 95.62 113 ASN A O 1
ATOM 854 N N . ILE A 1 114 ? 3.429 -7.500 -2.154 1.00 95.06 114 ILE A N 1
ATOM 855 C CA . ILE A 1 114 ? 2.001 -7.636 -1.820 1.00 95.06 114 ILE A CA 1
ATOM 856 C C . ILE A 1 114 ? 1.819 -8.316 -0.454 1.00 95.06 114 ILE A C 1
ATOM 858 O O . ILE A 1 114 ? 0.995 -7.882 0.357 1.00 95.06 114 ILE A O 1
ATOM 862 N N . ARG A 1 115 ? 2.612 -9.353 -0.156 1.00 96.31 115 ARG A N 1
ATOM 863 C CA . ARG A 1 115 ? 2.608 -10.014 1.157 1.00 96.31 115 ARG A CA 1
ATOM 864 C C . ARG A 1 115 ? 3.113 -9.089 2.261 1.00 96.31 115 ARG A C 1
ATOM 866 O O . ARG A 1 115 ? 2.503 -9.042 3.324 1.00 96.31 115 ARG A O 1
ATOM 873 N N . ASN A 1 116 ? 4.185 -8.338 2.016 1.00 97.50 116 ASN A N 1
ATOM 874 C CA . ASN A 1 116 ? 4.742 -7.400 2.998 1.00 97.50 116 ASN A CA 1
ATOM 875 C C . ASN A 1 116 ? 3.778 -6.248 3.336 1.00 97.50 116 ASN A C 1
ATOM 877 O O . ASN A 1 116 ? 3.775 -5.744 4.466 1.00 97.50 116 ASN A O 1
ATOM 881 N N . CYS A 1 117 ? 2.925 -5.861 2.383 1.00 98.06 117 CYS A N 1
ATOM 882 C CA . CYS A 1 117 ? 1.903 -4.845 2.602 1.00 98.06 117 CYS A CA 1
ATOM 883 C C . CYS A 1 117 ? 0.764 -5.331 3.519 1.00 98.06 117 CYS A C 1
ATOM 885 O O . CYS A 1 117 ? 0.214 -4.524 4.269 1.00 98.06 117 CYS A O 1
ATOM 887 N N . ALA A 1 118 ? 0.446 -6.631 3.528 1.00 98.25 118 ALA A N 1
ATOM 888 C CA . ALA A 1 118 ? -0.588 -7.192 4.397 1.00 98.25 118 ALA A CA 1
ATOM 889 C C . ALA A 1 118 ? -0.298 -6.943 5.891 1.00 98.25 118 ALA A C 1
ATOM 891 O O . ALA A 1 118 ? 0.860 -6.750 6.292 1.00 98.25 118 ALA A O 1
ATOM 892 N N . THR A 1 119 ? -1.343 -6.974 6.733 1.00 98.00 119 THR A N 1
ATOM 893 C CA . THR A 1 119 ? -1.200 -6.849 8.201 1.00 98.00 119 THR A CA 1
ATOM 894 C C . THR A 1 119 ? -0.175 -7.845 8.735 1.00 98.00 119 THR A C 1
ATOM 896 O O . THR A 1 119 ? 0.714 -7.487 9.504 1.00 98.00 119 THR A O 1
ATOM 899 N N . ASN A 1 120 ? -0.303 -9.101 8.311 1.00 96.69 120 ASN A N 1
ATOM 900 C CA . ASN A 1 120 ? 0.607 -10.203 8.590 1.00 96.69 120 ASN A CA 1
ATOM 901 C C . ASN A 1 120 ? 0.370 -11.324 7.560 1.00 96.69 120 ASN A C 1
ATOM 903 O O . ASN A 1 120 ? -0.478 -11.196 6.676 1.00 96.69 120 ASN A O 1
ATOM 907 N N . GLY A 1 121 ? 1.085 -12.443 7.694 1.00 94.50 121 GLY A N 1
ATOM 908 C CA . GLY A 1 121 ? 0.969 -13.574 6.768 1.00 94.50 121 GLY A CA 1
ATOM 909 C C . GLY A 1 121 ? -0.438 -14.178 6.649 1.00 94.50 121 GLY A C 1
ATOM 910 O O . GLY A 1 121 ? -0.774 -14.671 5.581 1.00 94.50 121 GLY A O 1
ATOM 911 N N . ALA A 1 122 ? -1.279 -14.091 7.686 1.00 95.44 122 ALA A N 1
ATOM 912 C CA . ALA A 1 122 ? -2.663 -14.580 7.647 1.00 95.44 122 ALA A CA 1
ATOM 913 C C . ALA A 1 122 ? -3.622 -13.647 6.883 1.00 95.44 122 ALA A C 1
ATOM 915 O O . ALA A 1 122 ? -4.755 -14.025 6.607 1.00 95.44 122 ALA A O 1
ATOM 916 N N . HIS A 1 123 ? -3.171 -12.437 6.541 1.00 97.12 123 HIS A N 1
ATOM 917 C CA . HIS A 1 123 ? -3.931 -11.458 5.763 1.00 97.12 123 HIS A CA 1
ATOM 918 C C . HIS A 1 123 ? -3.505 -11.419 4.287 1.00 97.12 123 HIS A C 1
ATOM 920 O O . HIS A 1 123 ? -3.985 -10.582 3.526 1.00 97.12 123 HIS A O 1
ATOM 926 N N . PHE A 1 124 ? -2.593 -12.300 3.878 1.00 95.56 124 PHE A N 1
ATOM 927 C CA . PHE A 1 124 ? -2.145 -12.429 2.498 1.00 95.56 124 PHE A CA 1
ATOM 928 C C . PHE A 1 124 ? -2.757 -13.678 1.863 1.00 95.56 124 PHE A C 1
ATOM 930 O O . PHE A 1 124 ? -2.637 -14.781 2.396 1.00 95.56 124 PHE A O 1
ATOM 937 N N . PHE A 1 125 ? -3.353 -13.504 0.688 1.00 93.25 125 PHE A N 1
ATOM 938 C CA . PHE A 1 125 ? -4.024 -14.560 -0.056 1.00 93.25 125 PHE A CA 1
ATOM 939 C C . PHE A 1 125 ? -3.506 -14.622 -1.490 1.00 93.25 125 PHE A C 1
ATOM 941 O O . PHE A 1 125 ? -3.157 -13.608 -2.100 1.00 93.25 125 PHE A O 1
ATOM 948 N N . THR A 1 126 ? -3.512 -15.826 -2.051 1.00 90.06 126 THR A N 1
ATOM 949 C CA . THR A 1 126 ? -3.328 -16.044 -3.484 1.00 90.06 126 THR A CA 1
ATOM 950 C C . THR A 1 126 ? -4.565 -16.712 -4.062 1.00 90.06 126 THR A C 1
ATOM 952 O O . THR A 1 126 ? -5.165 -17.588 -3.439 1.00 90.06 126 THR A O 1
ATOM 955 N N . ALA A 1 127 ? -4.952 -16.299 -5.262 1.00 84.75 127 ALA A N 1
ATOM 956 C CA . ALA A 1 127 ? -5.952 -16.981 -6.065 1.00 84.75 127 ALA A CA 1
ATOM 957 C C . ALA A 1 127 ? -5.293 -17.545 -7.332 1.00 84.75 127 ALA A C 1
ATOM 959 O O . ALA A 1 127 ? -4.363 -16.936 -7.866 1.00 84.75 127 ALA A O 1
ATOM 960 N N . PRO A 1 128 ? -5.759 -18.700 -7.835 1.00 74.62 128 PRO A N 1
ATOM 961 C CA . PRO A 1 128 ? -5.293 -19.216 -9.113 1.00 74.62 128 PRO A CA 1
ATOM 962 C C . PRO A 1 128 ? -5.622 -18.231 -10.242 1.00 74.62 12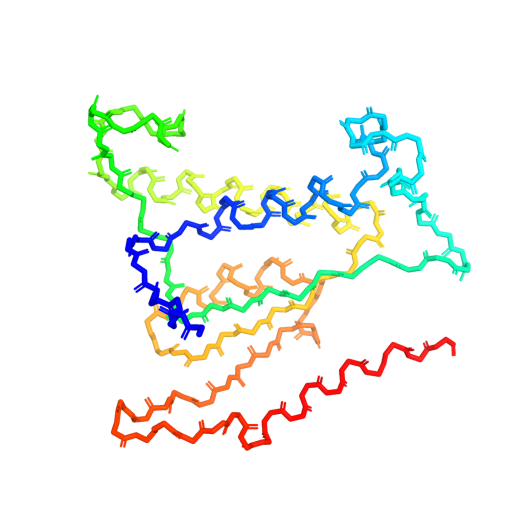8 PRO A C 1
ATOM 964 O O . PRO A 1 128 ? -6.710 -17.645 -10.276 1.00 74.62 128 PRO A O 1
ATOM 967 N N . SER A 1 129 ? -4.688 -18.081 -11.183 1.00 62.34 129 SER A N 1
ATOM 968 C CA . SER A 1 129 ? -4.879 -17.246 -12.365 1.00 62.34 129 SER A CA 1
ATOM 969 C C . SER A 1 129 ? -6.012 -17.789 -13.233 1.00 62.34 129 SER A C 1
ATOM 971 O O . SER A 1 129 ? -6.217 -18.997 -13.386 1.00 62.34 129 SER A O 1
ATOM 973 N N . ARG A 1 130 ? -6.801 -16.879 -13.801 1.00 58.66 130 ARG A N 1
ATOM 974 C CA . ARG A 1 130 ? -7.880 -17.243 -14.720 1.00 58.66 130 ARG A CA 1
ATOM 975 C C . ARG A 1 130 ? -7.313 -17.392 -16.128 1.00 58.66 130 ARG A C 1
ATOM 977 O O . ARG A 1 130 ? -6.690 -16.452 -16.612 1.00 58.66 130 ARG A O 1
ATOM 984 N N . PRO A 1 131 ? -7.592 -18.494 -16.843 1.00 47.59 131 PRO A N 1
ATOM 985 C CA . PRO A 1 131 ? -7.399 -18.519 -18.284 1.00 47.59 131 PRO A CA 1
ATOM 986 C C . PRO A 1 131 ? -8.251 -17.412 -18.925 1.00 47.59 131 PRO A C 1
ATOM 988 O O . PRO A 1 131 ? -9.451 -17.313 -18.652 1.00 47.59 131 PRO A O 1
ATOM 991 N N . SER A 1 132 ? -7.640 -16.604 -19.793 1.00 51.78 132 SER A N 1
ATOM 992 C CA . SER A 1 132 ? -8.224 -15.431 -20.473 1.00 51.78 132 SER A CA 1
ATOM 993 C C . SER A 1 132 ? -9.521 -15.708 -21.257 1.00 51.78 132 SER A C 1
ATOM 995 O O . SER A 1 132 ? -10.246 -14.785 -21.621 1.00 51.78 132 SER A O 1
ATOM 997 N N . THR A 1 133 ? -9.866 -16.977 -21.480 1.00 43.19 133 THR A N 1
ATOM 998 C CA . THR A 1 133 ? -11.013 -17.433 -22.276 1.00 43.19 133 THR A CA 1
ATOM 999 C C . THR A 1 133 ? -12.324 -17.611 -21.504 1.00 43.19 133 THR A C 1
ATOM 1001 O O . THR A 1 133 ? -13.340 -17.934 -22.121 1.00 43.19 133 THR A O 1
ATOM 1004 N N . ARG A 1 134 ? -12.378 -17.387 -20.180 1.00 42.41 134 ARG A N 1
ATOM 1005 C CA . ARG A 1 134 ? -13.644 -17.481 -19.420 1.00 42.41 134 ARG A CA 1
ATOM 1006 C C . ARG A 1 134 ? -13.974 -16.194 -18.666 1.00 42.41 134 ARG A C 1
ATOM 1008 O O . ARG A 1 134 ? -13.533 -15.985 -17.538 1.00 42.41 134 ARG A O 1
ATOM 1015 N N . ARG A 1 135 ? -14.887 -15.395 -19.235 1.00 44.25 135 ARG A N 1
ATOM 1016 C CA . ARG A 1 135 ? -15.701 -14.407 -18.498 1.00 44.25 135 ARG A CA 1
ATOM 1017 C C . ARG A 1 135 ? -16.716 -15.125 -17.598 1.00 44.25 135 ARG A C 1
ATOM 1019 O O . ARG A 1 135 ? -17.921 -14.996 -17.770 1.00 44.25 135 ARG A O 1
ATOM 1026 N N . SER A 1 136 ? -16.246 -15.924 -16.649 1.00 37.19 136 SER A N 1
ATOM 1027 C CA . SER A 1 136 ? -17.094 -16.348 -15.535 1.00 37.19 136 SER A CA 1
ATOM 1028 C C . SER A 1 136 ? -17.066 -15.231 -14.490 1.00 37.19 136 SER A C 1
ATOM 1030 O O . SER A 1 136 ? -15.978 -14.741 -14.209 1.00 37.19 136 SER A O 1
ATOM 1032 N N . PRO A 1 137 ? -18.164 -14.823 -13.839 1.00 40.50 137 PRO A N 1
ATOM 1033 C CA . PRO A 1 137 ? -18.049 -14.069 -12.586 1.00 40.50 137 PRO A CA 1
ATOM 1034 C C . PRO A 1 137 ? -17.168 -14.868 -11.611 1.00 40.50 137 PRO A C 1
ATOM 1036 O O . PRO A 1 137 ? -17.002 -16.076 -11.797 1.00 40.50 137 PRO A O 1
ATOM 1039 N N . LEU A 1 138 ? -16.515 -14.212 -10.651 1.00 40.53 138 LEU A N 1
ATOM 1040 C CA . LEU A 1 138 ? -15.748 -14.842 -9.566 1.00 40.53 138 LEU A CA 1
ATOM 1041 C C . LEU A 1 138 ? -16.585 -15.956 -8.905 1.00 40.53 138 LEU A C 1
ATOM 1043 O O . LEU A 1 138 ? -17.311 -15.717 -7.952 1.00 40.53 138 LEU A O 1
ATOM 1047 N N . ARG A 1 139 ? -16.547 -17.180 -9.447 1.00 33.88 139 ARG A N 1
ATOM 1048 C CA . ARG A 1 139 ? -17.140 -18.358 -8.826 1.00 33.88 139 ARG A CA 1
ATOM 1049 C C . ARG A 1 139 ? -16.126 -18.811 -7.789 1.00 33.88 139 ARG A C 1
ATOM 1051 O O . ARG A 1 139 ? -15.109 -19.400 -8.138 1.00 33.88 139 ARG A O 1
ATOM 1058 N N . SER A 1 140 ? -16.409 -18.438 -6.547 1.00 35.00 140 SER A N 1
ATOM 1059 C CA . SER A 1 140 ? -15.791 -18.980 -5.339 1.00 35.00 140 SER A CA 1
ATOM 1060 C C . SER A 1 140 ? -14.311 -18.642 -5.146 1.00 35.00 140 SER A C 1
ATOM 1062 O O . SER A 1 140 ? -13.494 -19.503 -4.852 1.00 35.00 140 SER A O 1
ATOM 1064 N N . ALA A 1 141 ? -13.984 -17.354 -5.199 1.00 33.25 141 ALA A N 1
ATOM 1065 C CA . ALA A 1 141 ? -13.251 -16.802 -4.068 1.00 33.25 141 ALA A CA 1
ATOM 1066 C C . ALA A 1 141 ? -14.314 -16.124 -3.204 1.00 33.25 141 ALA A C 1
ATOM 1068 O O . ALA A 1 141 ? -14.541 -14.920 -3.296 1.00 33.25 141 ALA A O 1
ATOM 1069 N N . GLU A 1 142 ? -15.037 -16.922 -2.418 1.00 36.47 142 GLU A N 1
ATOM 1070 C CA . GLU A 1 142 ? -15.643 -16.410 -1.196 1.00 36.47 142 GLU A CA 1
ATOM 1071 C C . GLU A 1 142 ? -14.479 -15.980 -0.295 1.00 36.47 142 GLU A C 1
ATOM 1073 O O . GLU A 1 142 ? -14.117 -16.651 0.665 1.00 36.47 142 GLU A O 1
ATOM 1078 N N . ILE A 1 143 ? -13.867 -14.836 -0.610 1.00 40.09 143 ILE A N 1
ATOM 1079 C CA . ILE A 1 143 ? -13.203 -14.017 0.395 1.00 40.09 143 ILE A CA 1
ATOM 1080 C C . ILE A 1 143 ? -14.362 -13.407 1.175 1.00 40.09 143 ILE A C 1
ATOM 1082 O O . ILE A 1 143 ? -14.726 -12.243 1.031 1.00 40.09 143 ILE A O 1
ATOM 1086 N N . ILE A 1 144 ? -15.029 -14.258 1.950 1.00 38.06 144 ILE A N 1
ATOM 1087 C CA . ILE A 1 144 ? -15.851 -13.811 3.051 1.00 38.06 144 ILE A CA 1
ATOM 1088 C C . ILE A 1 144 ? -14.825 -13.261 4.040 1.00 38.06 144 ILE A C 1
ATOM 1090 O O . ILE A 1 144 ? -14.298 -13.985 4.882 1.00 38.06 144 ILE A O 1
ATOM 1094 N N . LEU A 1 145 ? -14.506 -11.971 3.902 1.00 39.09 145 LEU A N 1
ATOM 1095 C CA . LEU A 1 145 ? -14.002 -11.165 5.005 1.00 39.09 145 LEU A CA 1
ATOM 1096 C C . LEU A 1 145 ? -15.123 -11.182 6.057 1.00 39.09 145 LEU A C 1
ATOM 1098 O O . LEU A 1 145 ? -15.977 -10.300 6.119 1.00 39.09 145 LEU A O 1
ATOM 1102 N N . ARG A 1 146 ? -15.194 -12.259 6.844 1.00 35.66 146 ARG A N 1
ATOM 1103 C CA . ARG A 1 146 ? -15.985 -12.301 8.070 1.00 35.66 146 ARG A CA 1
ATOM 1104 C C . ARG A 1 146 ? -15.229 -11.405 9.041 1.00 35.66 146 ARG A C 1
ATOM 1106 O O . ARG A 1 146 ? -14.410 -11.873 9.819 1.00 35.66 146 ARG A O 1
ATOM 1113 N N . LEU A 1 147 ? -15.480 -10.101 8.943 1.00 32.78 147 LEU A N 1
ATOM 1114 C CA . LEU A 1 147 ? -15.188 -9.148 10.005 1.00 32.78 147 LEU A CA 1
ATOM 1115 C C . LEU A 1 147 ? -16.139 -9.495 11.152 1.00 32.78 147 LEU A C 1
ATOM 1117 O O . LEU A 1 147 ? -17.224 -8.930 11.276 1.00 32.78 147 LEU A O 1
ATOM 1121 N N . THR A 1 148 ? -15.807 -10.542 11.902 1.00 30.33 148 THR A N 1
ATOM 1122 C CA . THR A 1 148 ? -16.516 -10.884 13.129 1.00 30.33 148 THR A CA 1
ATOM 1123 C C . THR A 1 148 ? -16.241 -9.772 14.131 1.00 30.33 148 THR A C 1
ATOM 1125 O O . THR A 1 148 ? -15.089 -9.561 14.508 1.00 30.33 148 THR A O 1
ATOM 1128 N N . GLN A 1 149 ? -17.305 -9.039 14.466 1.00 35.88 149 GLN A N 1
ATOM 1129 C CA . GLN A 1 149 ? -17.393 -8.206 15.665 1.00 35.88 149 GLN A CA 1
ATOM 1130 C C . GLN A 1 149 ? -17.257 -9.072 16.917 1.00 35.88 149 GLN A C 1
ATOM 1132 O O . GLN A 1 149 ? -17.734 -10.232 16.868 1.00 35.88 149 GLN A O 1
#

InterPro domains:
  IPR036465 von Willebrand factor A-like domain superfamily [G3DSA:3.40.50.410] (3-136)
  IPR036465 von Willebrand factor A-like domain superfamily [SSF53300] (40-129)

pLDDT: mean 78.97, std 19.13, range [30.33, 98.38]

Organism: Rhizobium leguminosarum (NCBI:txid384)

Secondary structure (DSSP, 8-state):
-PPPPP-S---HHHHHHHHHHHH-GGGTTTS-GGGPPPPP-SS--EEEEEEESS---PPPBTTBTT-SSSSSS--HHHHHHHHHHHHHHHHHHHHTTEEEEEEE-STTS-HHHHHHHSSSGGGEEE-PPPPTT------S---------

Mean predicted aligned error: 9.11 Å

Solvent-accessible surface area (backbone atoms only — not comparable to full-atom values): 9024 Å² total; per-residue (Å²): 135,85,80,85,75,92,78,88,64,48,50,56,31,58,56,51,48,55,51,44,57,62,56,37,45,90,46,45,64,77,72,38,79,93,62,38,32,67,66,70,52,98,92,32,85,43,76,46,81,47,74,43,48,54,40,62,42,58,69,58,49,100,88,46,88,83,47,83,87,36,92,82,50,64,44,72,68,39,28,52,49,42,51,50,51,30,47,51,50,32,52,54,39,42,75,64,61,32,43,28,36,24,37,36,36,34,92,65,26,44,59,68,64,48,39,67,37,12,65,42,77,92,31,40,45,77,48,81,58,74,67,94,86,60,93,61,74,87,78,76,75,77,76,70,79,75,79,75,126

Foldseek 3Di:
DDDDDDDDFDQLLVVLVVLCCQQPQVVAPVVHNVSRHDADDPPDAAEAEEEDQAAGFDDADPVDPPPPQDPRDGDPVSSVSSLVSLLVSLVVCLVRRYAYAYEHEHPNYPQVSSQSSGNHNVRYYYHYHDDPPDPDPPPDPPPVPCPPD

Nearest PDB structures (foldseek):
  4cn8-assembly1_A  TM=7.991E-01  e=5.340E-04  Mytilus galloprovincialis
  4cnb-assembly2_B  TM=7.739E-01  e=4.684E-04  Mytilus galloprovincialis
  4cn9-assembly2_B  TM=8.191E-01  e=2.415E-03  Mytilus galloprovincialis
  4cnb-assembly1_A  TM=7.904E-01  e=1.525E-03  Mytilus galloprovincialis
  2x5n-assembly1_A  TM=6.239E-01  e=9.513E-02  Schizosaccharomyces pombe

Sequence (149 aa):
MTQLTSEGSPRLDAGVVAGWYTLSPKWQGIWGDKSSPAPVSDSVKKVMVFMTDGETNTQYDPSDKFDWICSQTQSSACNAFATSVMQTACTAMKKSGIEIYTLSYSADADVVNIRNCATNGAHFFTAPSRPSTRRSPLRSAEIILRLTQ